Protein AF-A0A916U524-F1 (afdb_monomer)

Organism: NCBI:txid1494448

Sequence (113 aa):
MEDQSGQSPDEISAMMTPELGQALRASVASGEFASTSEALRDAVRVRQREREEYAERMASIRNQIYRSVNDGRPVVTGGQIRKRLSALHAKTVTAHEARASPQPACSTCARHD

Secondary structure (DSSP, 8-state):
-------PPPP------HHHHHHHHHHHHTTS-SSHHHHHHHHHHHHHHHHHHHHHHHHHHHHHHHHHHT--PPP--HHHHHHHHHHHHHHHHHHHHHHHSPPPP-TT-----

Solvent-accessible surface area (backbone atoms only — not comparable to full-atom values): 7113 Å² total; per-residue (Å²): 135,81,82,83,69,82,80,71,83,84,89,79,91,79,91,72,55,73,66,59,52,47,50,43,51,49,41,32,74,72,63,80,28,98,37,57,70,53,50,50,52,49,54,52,52,55,52,49,53,53,50,50,57,49,49,54,53,50,49,54,52,51,52,52,50,52,55,58,73,70,45,85,70,79,91,77,53,73,6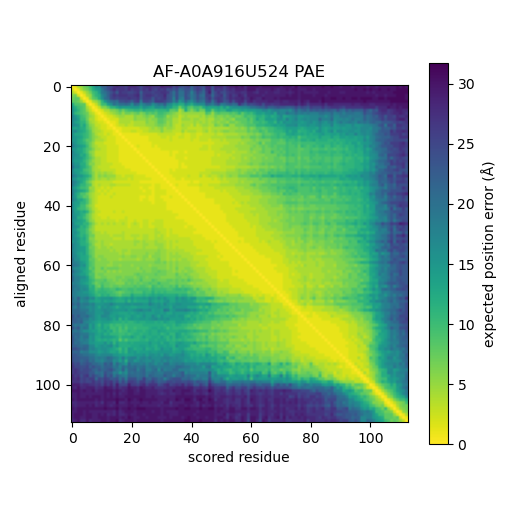7,57,51,50,56,54,50,52,54,53,49,51,52,53,50,53,54,48,53,63,68,66,48,78,75,79,73,75,89,75,80,71,80,84,129

InterPro domains:
  IPR010985 Ribbon-helix-helix [SSF47598] (12-52)
  IPR038296 Antitoxin ParD superfamily [G3DSA:6.10.10.120] (18-103)

pLDDT: mean 86.26, std 16.84, range [38.31, 98.12]

Mean predicted aligned error: 11.78 Å

Foldseek 3Di:
DDDPPPDDDDDDDDDDDPVVVVVLVVCCVVVVDVHSVRVVVVVVVVVVVVVVVVVVVVVVVVVVVVCVVPDPDDDDDPVRVVVVVVVVVVVVVVVVVVVPDDDPDPPPPPDDD

Structure (mmCIF, N/CA/C/O backbone):
data_AF-A0A916U524-F1
#
_entry.id   AF-A0A916U524-F1
#
loop_
_atom_site.group_PDB
_atom_site.id
_atom_site.type_symbol
_atom_site.label_atom_id
_atom_site.label_alt_id
_atom_site.label_comp_id
_atom_site.label_asym_id
_atom_site.label_entity_id
_atom_site.label_seq_id
_atom_site.pdbx_PDB_ins_code
_atom_site.Cartn_x
_atom_site.Cartn_y
_atom_site.Cartn_z
_atom_site.occupancy
_atom_site.B_iso_or_equiv
_atom_site.auth_seq_id
_atom_site.auth_comp_id
_atom_site.auth_asym_id
_atom_site.auth_atom_id
_atom_site.pdbx_PDB_model_num
ATOM 1 N N . MET A 1 1 ? 16.108 -22.228 34.901 1.00 38.31 1 MET A N 1
ATOM 2 C CA . MET A 1 1 ? 14.781 -22.480 34.310 1.00 38.31 1 MET A CA 1
ATOM 3 C C . MET A 1 1 ? 13.965 -21.262 34.687 1.00 38.31 1 MET A C 1
ATOM 5 O O . MET A 1 1 ? 13.418 -21.224 35.776 1.00 38.31 1 MET A O 1
ATOM 9 N N . GLU A 1 2 ? 14.120 -20.189 33.911 1.00 47.25 2 GLU A N 1
ATOM 10 C CA . GLU A 1 2 ? 13.524 -18.890 34.231 1.00 47.25 2 GLU A CA 1
ATOM 11 C C . GLU A 1 2 ? 12.036 -18.925 33.885 1.00 47.25 2 GLU A C 1
ATOM 13 O O . GLU A 1 2 ? 11.656 -19.301 32.774 1.00 47.25 2 GLU A O 1
ATOM 18 N N . ASP A 1 3 ? 11.221 -18.594 34.883 1.00 46.28 3 ASP A N 1
ATOM 19 C CA . ASP A 1 3 ? 9.772 -18.448 34.812 1.00 46.28 3 ASP A CA 1
ATOM 20 C C . ASP A 1 3 ? 9.378 -17.471 33.694 1.00 46.28 3 ASP A C 1
ATOM 22 O O . ASP A 1 3 ? 9.568 -16.258 33.813 1.00 46.28 3 ASP A O 1
ATOM 26 N N . GLN A 1 4 ? 8.753 -17.980 32.629 1.00 48.94 4 GLN A N 1
ATOM 27 C CA . GLN A 1 4 ? 7.894 -17.171 31.760 1.00 48.94 4 GLN A CA 1
ATOM 28 C C . GLN A 1 4 ? 6.590 -16.908 32.515 1.00 48.94 4 GLN A C 1
ATOM 30 O O . GLN A 1 4 ? 5.554 -17.527 32.272 1.00 48.94 4 GLN A O 1
ATOM 35 N N . SER A 1 5 ? 6.668 -16.009 33.489 1.00 52.69 5 SER A N 1
ATOM 36 C CA . SER A 1 5 ? 5.493 -15.417 34.112 1.00 52.69 5 SER A CA 1
ATOM 37 C C . SER A 1 5 ? 4.673 -14.724 33.022 1.00 52.69 5 SER A C 1
ATOM 39 O O . SER A 1 5 ? 5.197 -13.953 32.219 1.00 52.69 5 SER A O 1
ATOM 41 N N . GLY A 1 6 ? 3.387 -15.076 32.952 1.00 52.59 6 GLY A N 1
ATOM 42 C CA . GLY A 1 6 ? 2.454 -14.592 31.943 1.00 52.59 6 GLY A CA 1
ATOM 43 C C . GLY A 1 6 ? 2.474 -13.071 31.856 1.00 52.59 6 GLY A C 1
ATOM 44 O O . GLY A 1 6 ? 2.052 -12.380 32.780 1.00 52.59 6 GLY A O 1
ATOM 45 N N . GLN A 1 7 ? 2.973 -12.560 30.735 1.00 61.72 7 GLN A N 1
ATOM 46 C CA . GLN A 1 7 ? 3.008 -11.135 30.460 1.00 61.72 7 GLN A CA 1
ATOM 47 C C . GLN A 1 7 ? 1.567 -10.654 30.267 1.00 61.72 7 GLN A C 1
ATOM 49 O O . GLN A 1 7 ? 0.907 -10.985 29.278 1.00 61.72 7 GLN A O 1
ATOM 54 N N . SER A 1 8 ? 1.048 -9.919 31.251 1.00 66.38 8 SER A N 1
ATOM 55 C CA . SER A 1 8 ? -0.203 -9.183 31.100 1.00 66.38 8 SER A CA 1
ATOM 56 C C . SER A 1 8 ? -0.052 -8.172 29.960 1.00 66.38 8 SER A C 1
ATOM 58 O O . SER A 1 8 ? 1.032 -7.610 29.803 1.00 66.38 8 SER A O 1
ATOM 60 N N . PRO A 1 9 ? -1.102 -7.931 29.159 1.00 77.94 9 PRO A N 1
ATOM 61 C CA . PRO A 1 9 ? -1.030 -6.950 28.087 1.00 77.94 9 PRO A CA 1
ATOM 62 C C . PRO A 1 9 ? -0.679 -5.567 28.648 1.00 77.94 9 PRO A C 1
ATOM 64 O O . PRO A 1 9 ? -1.301 -5.124 29.612 1.00 77.94 9 PRO A O 1
ATOM 67 N N . ASP A 1 10 ? 0.280 -4.892 28.017 1.00 87.12 10 ASP A N 1
ATOM 68 C CA . ASP A 1 10 ? 0.638 -3.517 28.364 1.00 87.12 10 ASP A CA 1
ATOM 69 C C . ASP A 1 10 ? -0.532 -2.568 28.060 1.00 87.12 10 ASP A C 1
ATOM 71 O O . ASP A 1 10 ? -1.145 -2.624 26.986 1.00 87.12 10 ASP A O 1
ATOM 75 N N . GLU A 1 11 ? -0.850 -1.685 29.009 1.00 89.00 11 GLU A N 1
ATOM 76 C CA . GLU A 1 11 ? -1.899 -0.680 28.847 1.00 89.00 11 GLU A CA 1
ATOM 77 C C . GLU A 1 11 ? -1.339 0.580 28.176 1.00 89.00 11 GLU A C 1
ATOM 79 O O . GLU A 1 11 ? -0.379 1.190 28.647 1.00 89.00 11 GLU A O 1
ATOM 84 N N . ILE A 1 12 ? -1.955 0.981 27.059 1.00 88.50 12 ILE A N 1
ATOM 85 C CA . ILE A 1 12 ? -1.571 2.163 26.282 1.00 88.50 12 ILE A CA 1
ATOM 86 C C . ILE A 1 12 ? -2.774 3.103 26.201 1.00 88.50 12 ILE A C 1
ATOM 88 O O . ILE A 1 12 ? -3.830 2.725 25.694 1.00 88.50 12 ILE A O 1
ATOM 92 N N . SER A 1 13 ? -2.590 4.349 26.643 1.00 88.62 13 SER A N 1
ATOM 93 C CA . SER A 1 13 ? -3.545 5.435 26.408 1.00 88.62 13 SER A CA 1
ATOM 94 C C . SER A 1 13 ? -3.152 6.204 25.150 1.00 88.62 13 SER A C 1
ATOM 96 O O . SER A 1 13 ? -2.008 6.641 25.012 1.00 88.62 13 SER A O 1
ATOM 98 N N . ALA A 1 14 ? -4.091 6.360 24.219 1.00 86.00 14 ALA A N 1
ATOM 99 C CA . ALA A 1 14 ? -3.864 7.049 22.957 1.00 86.00 14 ALA A CA 1
ATOM 100 C C . ALA A 1 14 ? -5.030 7.978 22.623 1.00 86.00 14 ALA A C 1
ATOM 102 O O . ALA A 1 14 ? -6.200 7.615 22.753 1.00 86.00 14 ALA A O 1
ATOM 103 N N . MET A 1 15 ? -4.692 9.170 22.134 1.00 94.62 15 MET A N 1
ATOM 104 C CA . MET A 1 15 ? -5.670 10.101 21.586 1.00 94.62 15 MET A CA 1
ATOM 105 C C . MET A 1 15 ? -5.978 9.729 20.138 1.00 94.62 15 MET A C 1
ATOM 107 O O . MET A 1 15 ? -5.083 9.435 19.348 1.00 94.62 15 MET A O 1
ATOM 111 N N . MET A 1 16 ? -7.256 9.772 19.789 1.00 91.12 16 MET A N 1
ATOM 112 C CA . MET A 1 16 ? -7.766 9.448 18.461 1.00 91.12 16 MET A CA 1
ATOM 113 C C . MET A 1 16 ? -8.778 10.502 18.032 1.00 91.12 16 MET A C 1
ATOM 115 O O . MET A 1 16 ? -9.357 11.195 18.871 1.00 91.12 16 MET A O 1
ATOM 119 N N . THR A 1 17 ? -8.967 10.652 16.721 1.00 97.44 17 THR A N 1
ATOM 120 C CA . THR A 1 17 ? -9.951 11.607 16.208 1.00 97.44 17 THR A CA 1
ATOM 121 C C . THR A 1 17 ? -11.372 11.151 16.572 1.00 97.44 17 THR A C 1
ATOM 123 O O . THR A 1 17 ? -11.599 9.947 16.767 1.00 97.44 17 THR A O 1
ATOM 126 N N . PRO A 1 18 ? -12.345 12.077 16.678 1.00 97.38 18 PRO A N 1
ATOM 127 C CA . PRO A 1 18 ? -13.726 11.730 17.012 1.00 97.38 18 PRO A CA 1
ATOM 128 C C . PRO A 1 18 ? -14.321 10.672 16.077 1.00 97.38 18 PRO A C 1
ATOM 130 O O . PRO A 1 18 ? -15.022 9.768 16.536 1.00 97.38 18 PRO A O 1
ATOM 133 N N . GLU A 1 19 ? -13.986 10.749 14.790 1.00 97.75 19 GLU 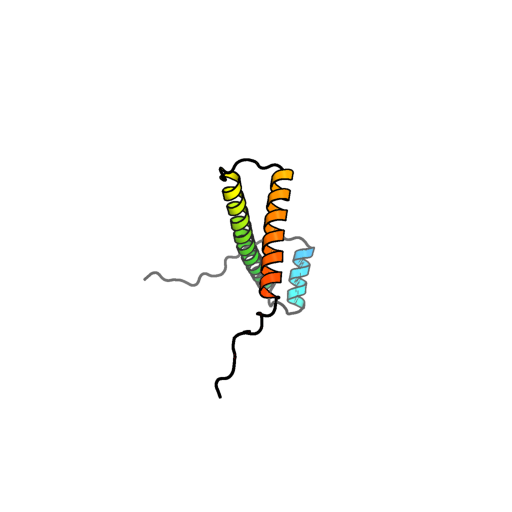A N 1
ATOM 134 C CA . GLU A 1 19 ? -14.471 9.854 13.741 1.00 97.75 19 GLU A CA 1
ATOM 135 C C . GLU A 1 19 ? -13.9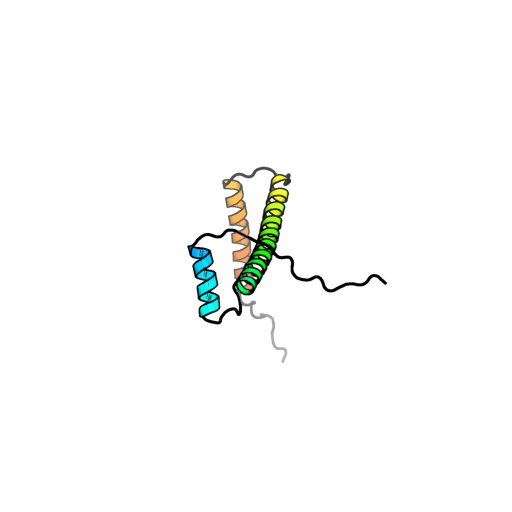43 8.430 13.945 1.00 97.75 19 GLU A C 1
ATOM 137 O O . GLU A 1 19 ? -14.716 7.474 13.908 1.00 97.75 19 GLU A O 1
ATOM 142 N N . LEU A 1 20 ? -12.646 8.276 14.237 1.00 96.06 20 LEU A N 1
ATOM 143 C CA . LEU A 1 20 ? -12.043 6.969 14.516 1.00 96.06 20 LEU A CA 1
ATOM 144 C C . LEU A 1 20 ? -12.610 6.351 15.797 1.00 96.06 20 LEU A C 1
ATOM 146 O O . LEU A 1 20 ? -12.945 5.167 15.825 1.00 96.06 20 LEU A O 1
ATOM 150 N N . GLY A 1 21 ? -12.779 7.159 16.846 1.00 95.62 21 GLY A N 1
ATOM 151 C CA . GLY A 1 21 ? -13.412 6.703 18.081 1.00 95.62 21 GLY A CA 1
ATOM 152 C C . GLY A 1 21 ? -14.864 6.262 17.862 1.00 95.62 21 GLY A C 1
ATOM 153 O O . GLY A 1 21 ? -15.311 5.287 18.467 1.00 95.62 21 GLY A O 1
ATOM 154 N N . GLN A 1 22 ? -15.607 6.955 16.993 1.00 96.81 22 GLN A N 1
ATOM 155 C CA . GLN A 1 22 ? -16.968 6.571 16.621 1.00 96.81 22 GLN A CA 1
ATOM 156 C C . GLN A 1 22 ? -16.992 5.270 15.816 1.00 96.81 22 GLN A C 1
ATOM 158 O O . GLN A 1 22 ? -17.818 4.412 16.119 1.00 96.81 22 GLN A O 1
ATOM 163 N N . ALA A 1 23 ? -16.080 5.096 14.858 1.00 96.75 23 ALA A N 1
ATOM 164 C CA . ALA A 1 23 ? -15.962 3.866 14.081 1.00 96.75 23 ALA A CA 1
ATOM 165 C C . ALA A 1 23 ? -15.699 2.649 14.985 1.00 96.75 23 ALA A C 1
ATOM 167 O O . ALA A 1 23 ? -16.419 1.659 14.899 1.00 96.75 23 ALA A O 1
ATOM 168 N N . LEU A 1 24 ? -14.759 2.760 15.933 1.00 96.12 24 LEU A N 1
ATOM 169 C CA . LEU A 1 24 ? -14.478 1.687 16.896 1.00 96.12 24 LEU A CA 1
ATOM 170 C C . LEU A 1 24 ? -15.705 1.338 17.748 1.00 96.12 24 LEU A C 1
ATOM 172 O O . LEU A 1 24 ? -16.016 0.164 17.936 1.00 96.12 24 LEU A O 1
ATOM 176 N N . ARG A 1 25 ? -16.432 2.345 18.253 1.00 96.19 25 ARG A N 1
ATOM 177 C CA . ARG A 1 25 ? -17.665 2.109 19.023 1.00 96.19 25 ARG A CA 1
ATOM 178 C C . ARG A 1 25 ? -18.765 1.472 18.176 1.00 96.19 25 ARG A C 1
ATOM 180 O O . ARG A 1 25 ? -19.500 0.641 18.698 1.00 96.19 25 ARG A O 1
ATOM 187 N N . ALA A 1 26 ? -18.877 1.841 16.901 1.00 97.44 26 ALA A N 1
ATOM 188 C CA . ALA A 1 26 ? -19.854 1.263 15.986 1.00 97.44 26 ALA A CA 1
ATOM 189 C C . ALA A 1 26 ? -19.577 -0.225 15.721 1.00 97.44 26 ALA A C 1
ATOM 191 O O . ALA A 1 26 ? -20.514 -1.016 15.782 1.00 97.44 26 ALA A O 1
ATOM 192 N N . SER A 1 27 ? -18.314 -0.620 15.522 1.00 97.06 27 SER A N 1
ATOM 193 C CA . SER A 1 27 ? -17.942 -2.036 15.360 1.00 97.06 27 SER A CA 1
ATOM 194 C C . SER A 1 27 ? -18.163 -2.869 16.628 1.00 97.06 27 SER A C 1
ATOM 196 O O . SER A 1 27 ? -18.504 -4.045 16.558 1.00 97.06 27 SER A O 1
ATOM 198 N N . VAL A 1 28 ? -18.028 -2.276 17.817 1.00 98.12 28 VAL A N 1
ATOM 199 C CA . VAL A 1 28 ? -18.414 -2.969 19.060 1.00 98.12 28 VAL A CA 1
ATOM 200 C C . VAL A 1 28 ? -19.937 -3.088 19.166 1.00 98.12 28 VAL A C 1
ATOM 202 O O . VAL A 1 28 ? -20.457 -4.148 19.497 1.00 98.12 28 VAL A O 1
ATOM 205 N N . ALA A 1 29 ? -20.673 -2.020 18.847 1.00 97.56 29 ALA A N 1
ATOM 206 C CA . ALA 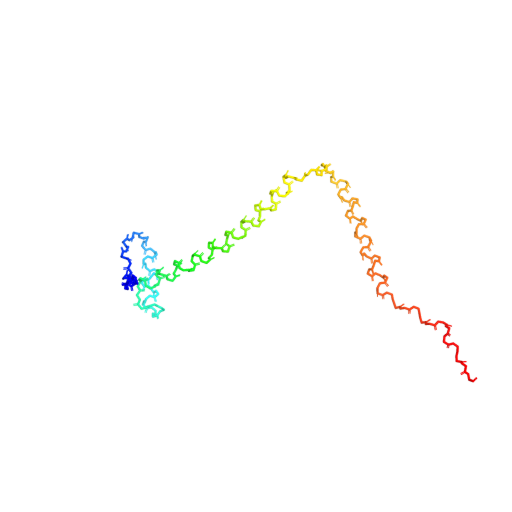A 1 29 ? -22.134 -2.015 18.895 1.00 97.56 29 ALA A CA 1
ATOM 207 C C . ALA A 1 29 ? -22.780 -2.969 17.872 1.00 97.56 29 ALA A C 1
ATOM 209 O O . ALA A 1 29 ? -23.864 -3.487 18.132 1.00 97.56 29 ALA A O 1
ATOM 210 N N . SER A 1 30 ? -22.126 -3.221 16.732 1.00 97.69 30 SER A N 1
ATOM 211 C CA . SER A 1 30 ? -22.561 -4.220 15.747 1.00 97.69 30 SER A CA 1
ATOM 212 C C . SER A 1 30 ? -22.291 -5.664 16.187 1.00 97.69 30 SER A C 1
ATOM 214 O O . SER A 1 30 ? -22.818 -6.589 15.570 1.00 97.69 30 SER A O 1
ATOM 216 N N . GLY A 1 31 ? -21.493 -5.865 17.241 1.00 97.44 31 GLY A N 1
ATOM 217 C CA . GLY A 1 31 ? -21.059 -7.180 17.706 1.00 97.44 31 GLY A CA 1
ATOM 218 C C . GLY A 1 31 ? -19.897 -7.775 16.909 1.00 97.44 31 GLY A C 1
ATOM 219 O O . GLY A 1 31 ? -19.588 -8.948 17.099 1.00 97.44 31 GLY A O 1
ATOM 220 N N . GLU A 1 32 ? -19.246 -6.999 16.034 1.00 96.94 32 GLU A N 1
ATOM 221 C CA . GLU A 1 32 ? -18.045 -7.436 15.305 1.00 96.94 32 GLU A CA 1
ATOM 222 C C . GLU A 1 32 ? -16.867 -7.685 16.260 1.00 96.94 32 GLU A C 1
ATOM 224 O O . GLU A 1 32 ? -16.107 -8.633 16.077 1.00 96.94 32 GLU A O 1
ATOM 229 N N . PHE A 1 33 ? -16.757 -6.871 17.315 1.00 97.38 33 PHE A N 1
ATOM 230 C CA . PHE A 1 33 ? -15.757 -7.024 18.374 1.00 97.38 33 PHE A CA 1
ATOM 231 C C . PHE A 1 33 ? -16.400 -6.929 19.758 1.00 97.38 33 PHE A C 1
ATOM 233 O O . PHE A 1 33 ? -17.340 -6.162 19.967 1.00 97.38 33 PHE A O 1
ATOM 240 N N . ALA A 1 34 ? -15.844 -7.639 20.742 1.00 96.94 34 ALA A N 1
ATOM 241 C CA . ALA A 1 34 ? -16.324 -7.589 22.122 1.00 96.94 34 ALA A CA 1
ATOM 242 C C . ALA A 1 34 ? -15.877 -6.312 22.858 1.00 96.94 34 ALA A C 1
ATOM 244 O O . ALA A 1 34 ? -16.460 -5.939 23.876 1.00 96.94 34 ALA A O 1
ATOM 245 N N . SER A 1 35 ? -14.828 -5.637 22.374 1.00 95.69 35 SER A N 1
ATOM 246 C CA . SER A 1 35 ? -14.321 -4.393 22.965 1.00 95.69 35 SER A CA 1
ATOM 247 C C . SER A 1 35 ? -13.581 -3.512 21.958 1.00 95.69 35 SER A C 1
ATOM 249 O O . SER A 1 35 ? -13.085 -3.977 20.932 1.00 95.69 35 SER A O 1
ATOM 251 N N . THR A 1 36 ? -13.428 -2.227 22.289 1.00 94.81 36 THR A N 1
ATOM 252 C CA . THR A 1 36 ? -12.638 -1.281 21.484 1.00 94.81 36 THR A CA 1
ATOM 253 C C . THR A 1 36 ? -11.158 -1.663 21.436 1.00 94.81 36 THR A C 1
ATOM 255 O O . THR A 1 36 ? -10.517 -1.513 20.398 1.00 94.81 36 THR A O 1
ATOM 258 N N . SER A 1 37 ? -10.614 -2.203 22.531 1.00 93.44 37 SER A N 1
ATOM 259 C CA . SE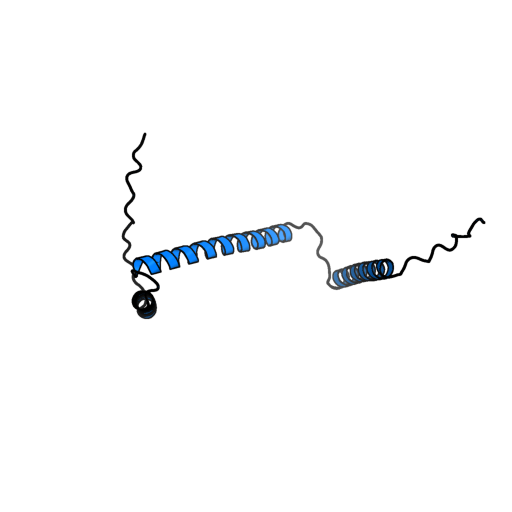R A 1 37 ? -9.233 -2.695 22.594 1.00 93.44 37 SER A CA 1
ATOM 260 C C . SER A 1 37 ? -9.004 -3.904 21.687 1.00 93.44 37 SER A C 1
ATOM 262 O O . SER A 1 37 ? -7.916 -4.063 21.142 1.00 93.44 37 SER A O 1
ATOM 264 N N . GLU A 1 38 ? -10.008 -4.762 21.506 1.00 95.00 38 GLU A N 1
ATOM 265 C CA . GLU A 1 38 ? -9.939 -5.877 20.559 1.00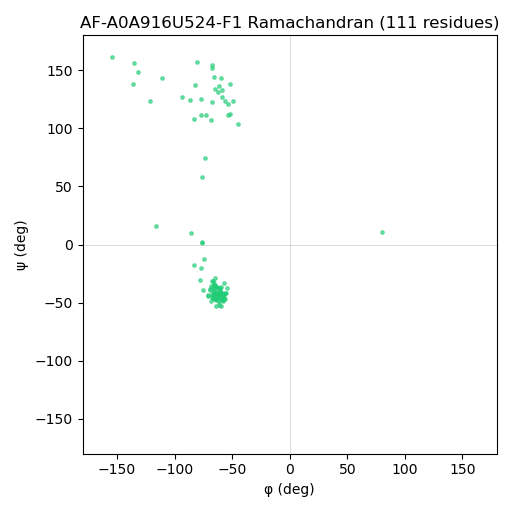 95.00 38 GLU A CA 1
ATOM 266 C C . GLU A 1 38 ? -9.916 -5.384 19.109 1.00 95.00 38 GLU A C 1
ATOM 268 O O . GLU A 1 38 ? -9.003 -5.754 18.370 1.00 95.00 38 GLU A O 1
ATOM 273 N N . ALA A 1 39 ? -10.830 -4.478 18.750 1.00 95.31 39 ALA A N 1
ATOM 274 C CA . ALA A 1 39 ? -10.858 -3.842 17.433 1.00 95.31 39 ALA A CA 1
ATOM 275 C C . ALA A 1 39 ? -9.527 -3.134 17.111 1.00 95.31 39 ALA A C 1
ATOM 277 O O . ALA A 1 39 ? -8.986 -3.256 16.013 1.00 95.31 39 ALA A O 1
ATOM 278 N N . LEU A 1 40 ? -8.940 -2.441 18.095 1.00 94.31 40 LEU A N 1
ATOM 279 C CA . LEU A 1 40 ? -7.649 -1.775 17.929 1.00 94.31 40 LEU A CA 1
ATOM 280 C C . LEU A 1 40 ? -6.498 -2.771 17.725 1.00 94.31 40 LEU A C 1
ATOM 282 O O . LEU A 1 40 ? -5.645 -2.554 16.862 1.00 94.31 40 LEU A O 1
ATOM 286 N N . ARG A 1 41 ? -6.457 -3.869 18.494 1.00 93.50 41 ARG A N 1
ATOM 287 C CA . ARG A 1 41 ? -5.441 -4.920 18.310 1.00 93.50 41 ARG A CA 1
ATOM 288 C C . ARG A 1 41 ? -5.546 -5.546 16.925 1.00 93.50 41 ARG A C 1
ATOM 290 O O . ARG A 1 41 ? -4.510 -5.803 16.315 1.00 93.50 41 ARG A O 1
ATOM 297 N N . ASP A 1 42 ? -6.758 -5.777 16.429 1.00 96.38 42 ASP A N 1
ATOM 298 C CA . ASP A 1 42 ? -6.950 -6.299 15.078 1.00 96.38 42 ASP A CA 1
ATOM 299 C C . ASP A 1 42 ? -6.457 -5.317 14.005 1.00 96.38 42 ASP A C 1
ATOM 301 O O . ASP A 1 42 ? -5.613 -5.683 13.182 1.00 96.38 42 ASP A O 1
ATOM 305 N N . ALA A 1 43 ? -6.838 -4.040 14.102 1.00 95.19 43 ALA A N 1
ATOM 306 C CA . ALA A 1 43 ? -6.355 -2.994 13.201 1.00 95.19 43 ALA A CA 1
ATOM 307 C C . ALA A 1 43 ? -4.815 -2.915 13.168 1.00 95.19 43 ALA A C 1
ATOM 309 O O . ALA A 1 43 ? -4.205 -2.811 12.101 1.00 95.19 43 ALA A O 1
ATOM 310 N N . VAL A 1 44 ? -4.162 -3.031 14.329 1.00 95.19 44 VAL A N 1
ATOM 311 C CA . VAL A 1 44 ? -2.695 -3.052 14.439 1.00 95.19 44 VAL A CA 1
ATOM 312 C C . VAL A 1 44 ? -2.085 -4.311 13.807 1.00 95.19 44 VAL A C 1
ATOM 314 O O . VAL A 1 44 ? -1.022 -4.219 13.189 1.00 95.19 44 VAL A O 1
ATOM 317 N N . ARG A 1 45 ? -2.728 -5.481 13.911 1.00 95.81 45 ARG A N 1
ATOM 318 C CA . ARG A 1 45 ? -2.270 -6.714 13.239 1.00 95.81 45 ARG A CA 1
ATOM 319 C C . ARG A 1 45 ? -2.387 -6.612 11.723 1.00 95.81 45 ARG A C 1
ATOM 321 O O . ARG A 1 45 ? -1.447 -6.971 11.017 1.00 95.81 45 ARG A O 1
ATOM 328 N N . VAL A 1 46 ? -3.515 -6.114 11.217 1.00 97.06 46 VAL A N 1
ATOM 329 C CA . VAL A 1 46 ? -3.710 -5.869 9.779 1.00 97.06 46 VAL A CA 1
ATOM 330 C C . VAL A 1 46 ? -2.641 -4.909 9.273 1.00 97.06 46 VAL A C 1
ATOM 332 O O . VAL A 1 46 ? -1.930 -5.223 8.320 1.00 97.06 46 VAL A O 1
ATOM 335 N N . ARG A 1 47 ? -2.433 -3.798 9.983 1.00 96.12 47 ARG A N 1
ATOM 336 C CA . ARG A 1 47 ? -1.433 -2.804 9.602 1.00 96.12 47 ARG A CA 1
ATOM 337 C C . ARG A 1 47 ? -0.007 -3.357 9.588 1.00 96.12 47 ARG A C 1
ATOM 339 O O . ARG A 1 47 ? 0.787 -2.958 8.740 1.00 96.12 47 ARG A O 1
ATOM 346 N N . GLN A 1 48 ? 0.341 -4.240 10.523 1.00 97.00 48 GLN A N 1
ATOM 347 C CA . GLN A 1 48 ? 1.659 -4.880 10.545 1.00 97.00 48 GLN A CA 1
ATOM 348 C C . GLN A 1 48 ? 1.880 -5.762 9.316 1.00 97.00 48 GLN A C 1
ATOM 350 O O . GLN A 1 48 ? 2.890 -5.582 8.640 1.00 97.00 48 GLN A O 1
ATOM 355 N N . ARG A 1 49 ? 0.902 -6.606 8.965 1.00 96.31 49 ARG A N 1
ATOM 356 C CA . ARG A 1 49 ? 0.963 -7.434 7.748 1.00 96.31 49 ARG A CA 1
ATOM 357 C C . ARG A 1 49 ? 1.164 -6.588 6.491 1.00 96.31 49 ARG A C 1
ATOM 359 O O . ARG A 1 49 ? 2.074 -6.843 5.711 1.00 96.31 49 ARG A O 1
ATOM 366 N N . GLU A 1 50 ? 0.405 -5.504 6.340 1.00 97.19 50 GLU A N 1
ATOM 367 C CA . GLU A 1 50 ? 0.587 -4.581 5.210 1.00 97.19 50 GLU A CA 1
ATOM 368 C C . GLU A 1 50 ? 1.991 -3.961 5.165 1.00 97.19 50 GLU A C 1
ATOM 370 O O . GLU A 1 50 ? 2.541 -3.716 4.089 1.00 97.19 50 GLU A O 1
ATOM 375 N N . ARG A 1 51 ? 2.578 -3.651 6.330 1.00 97.19 51 ARG A N 1
ATOM 376 C CA . ARG A 1 51 ? 3.932 -3.090 6.394 1.00 97.19 51 ARG A CA 1
ATOM 377 C C . ARG A 1 51 ? 4.988 -4.103 5.979 1.00 97.19 51 ARG A C 1
ATOM 379 O O . ARG A 1 51 ? 5.964 -3.685 5.359 1.00 97.19 51 ARG A O 1
ATOM 386 N N . GLU A 1 52 ? 4.802 -5.376 6.302 1.00 97.00 52 GLU A N 1
ATOM 387 C CA . GLU A 1 52 ? 5.681 -6.464 5.867 1.00 97.00 52 GLU A CA 1
ATOM 388 C C . GLU A 1 52 ? 5.629 -6.615 4.343 1.00 97.00 52 GLU A C 1
ATOM 390 O O . GLU A 1 52 ? 6.656 -6.466 3.680 1.00 97.00 52 GLU A O 1
ATOM 395 N N . GLU A 1 53 ? 4.432 -6.743 3.766 1.00 95.94 53 GLU A N 1
ATOM 396 C CA . GLU A 1 53 ? 4.242 -6.825 2.310 1.00 95.94 53 GLU A CA 1
ATOM 397 C C . GLU A 1 53 ? 4.810 -5.597 1.579 1.00 95.94 53 GLU A C 1
ATOM 399 O O . GLU A 1 53 ? 5.466 -5.696 0.534 1.00 95.94 53 GLU A O 1
ATOM 404 N N . TYR A 1 54 ? 4.584 -4.403 2.135 1.00 96.81 54 TYR A N 1
ATOM 405 C CA . TYR A 1 54 ? 5.135 -3.170 1.587 1.00 96.81 54 TYR A CA 1
ATOM 406 C C . TYR A 1 54 ? 6.664 -3.152 1.670 1.00 96.81 54 TYR A C 1
ATOM 408 O O . TYR A 1 54 ? 7.321 -2.737 0.712 1.00 96.81 54 TYR A O 1
ATOM 416 N N . ALA A 1 55 ? 7.245 -3.608 2.781 1.00 97.38 55 ALA A N 1
ATOM 417 C CA . ALA A 1 55 ? 8.690 -3.684 2.951 1.00 97.38 55 ALA A CA 1
ATOM 418 C C . ALA A 1 55 ? 9.323 -4.642 1.934 1.00 97.38 55 ALA A C 1
ATOM 420 O O . ALA A 1 55 ? 10.316 -4.274 1.303 1.00 97.38 55 ALA A O 1
ATOM 421 N N . GLU A 1 56 ? 8.718 -5.808 1.702 1.00 97.00 56 GLU A N 1
ATOM 422 C CA . GLU A 1 56 ? 9.156 -6.767 0.682 1.00 97.00 56 GLU A CA 1
ATOM 423 C C . GLU A 1 56 ? 9.087 -6.171 -0.727 1.00 97.00 56 GLU A C 1
ATOM 425 O O . GLU A 1 56 ? 10.068 -6.200 -1.483 1.00 97.00 56 GLU A O 1
ATOM 430 N N . ARG A 1 57 ? 7.958 -5.538 -1.072 1.00 97.12 57 ARG A N 1
ATOM 431 C CA . ARG A 1 57 ? 7.797 -4.865 -2.367 1.00 97.12 57 ARG A CA 1
ATOM 432 C C . ARG A 1 57 ? 8.849 -3.775 -2.551 1.00 97.12 57 ARG A C 1
ATOM 434 O O . ARG A 1 57 ? 9.499 -3.721 -3.597 1.00 97.12 57 ARG A O 1
ATOM 441 N N . MET A 1 58 ? 9.066 -2.941 -1.537 1.00 97.94 58 MET A N 1
ATOM 442 C CA . MET A 1 58 ? 10.079 -1.887 -1.577 1.00 97.94 58 MET A CA 1
ATOM 443 C C . MET A 1 58 ? 11.502 -2.442 -1.658 1.00 97.94 58 MET A C 1
ATOM 445 O O . MET A 1 58 ? 12.338 -1.856 -2.349 1.00 97.94 58 MET A O 1
ATOM 449 N N . ALA A 1 59 ? 11.795 -3.565 -1.001 1.00 98.06 59 ALA A N 1
ATOM 450 C CA . ALA A 1 59 ? 13.084 -4.237 -1.113 1.00 98.06 59 ALA A CA 1
ATOM 451 C C . ALA A 1 59 ? 13.336 -4.719 -2.550 1.00 98.06 59 ALA A C 1
ATOM 453 O O . ALA A 1 59 ? 14.420 -4.483 -3.087 1.00 98.06 59 ALA A O 1
ATOM 454 N N . SER A 1 60 ? 12.328 -5.300 -3.212 1.00 97.62 60 SER A N 1
ATOM 455 C CA . SER A 1 60 ? 12.440 -5.739 -4.611 1.00 97.62 60 SER A CA 1
ATOM 456 C C . SER A 1 60 ? 12.738 -4.577 -5.571 1.00 97.62 60 SER A C 1
ATOM 458 O O . SER A 1 60 ? 13.665 -4.661 -6.380 1.00 97.62 60 SER A O 1
ATOM 460 N N . ILE A 1 61 ? 12.026 -3.455 -5.418 1.00 97.69 61 ILE A N 1
ATOM 461 C CA . ILE A 1 61 ? 12.209 -2.250 -6.238 1.00 97.69 61 ILE A CA 1
ATOM 462 C C . ILE A 1 61 ? 13.598 -1.665 -5.998 1.00 97.69 61 ILE A C 1
ATOM 464 O O . ILE A 1 61 ? 14.327 -1.372 -6.946 1.00 97.69 61 ILE A O 1
ATOM 468 N N . ARG A 1 62 ? 14.000 -1.535 -4.729 1.00 98.00 62 ARG A N 1
ATOM 469 C CA . ARG A 1 62 ? 15.314 -1.002 -4.366 1.00 98.00 62 ARG A CA 1
ATOM 470 C C . ARG A 1 62 ? 16.438 -1.869 -4.944 1.00 98.00 62 ARG A C 1
ATOM 472 O O . ARG A 1 62 ? 17.380 -1.328 -5.516 1.00 98.00 62 ARG A O 1
ATOM 479 N N . ASN A 1 63 ? 16.301 -3.194 -4.902 1.00 97.88 63 ASN A N 1
ATOM 480 C CA . ASN A 1 63 ? 17.246 -4.119 -5.531 1.00 97.88 63 ASN A CA 1
ATOM 481 C C . ASN A 1 63 ? 17.293 -3.970 -7.059 1.00 97.88 63 ASN A C 1
ATOM 483 O O . ASN A 1 63 ? 18.379 -3.980 -7.639 1.00 97.88 63 ASN A O 1
ATOM 487 N N . GLN A 1 64 ? 16.149 -3.796 -7.728 1.00 97.31 64 GLN A N 1
ATOM 488 C CA . GLN A 1 64 ? 16.112 -3.545 -9.172 1.00 97.31 64 GLN A CA 1
ATOM 489 C C . GLN A 1 64 ? 16.835 -2.243 -9.540 1.00 97.31 64 GLN A C 1
ATOM 491 O O . GLN A 1 64 ? 17.625 -2.229 -10.486 1.00 97.31 64 GLN A O 1
ATOM 496 N N . ILE A 1 65 ? 16.606 -1.175 -8.773 1.00 97.31 65 ILE A N 1
ATOM 497 C CA . ILE A 1 65 ? 17.284 0.111 -8.957 1.00 97.31 65 ILE A CA 1
ATOM 498 C C . ILE A 1 65 ? 18.791 -0.060 -8.763 1.00 97.31 65 ILE A C 1
ATOM 500 O O . ILE A 1 65 ? 19.550 0.329 -9.645 1.00 97.31 65 ILE A O 1
ATOM 504 N N . TYR A 1 66 ? 19.234 -0.702 -7.678 1.00 97.31 66 TYR A N 1
ATOM 505 C CA . TYR A 1 66 ? 20.662 -0.942 -7.444 1.00 97.31 66 TYR A CA 1
ATOM 506 C C . TYR A 1 66 ? 21.317 -1.719 -8.581 1.00 97.31 66 TYR A C 1
ATOM 508 O O . TYR A 1 66 ? 22.401 -1.353 -9.030 1.00 97.31 66 TYR A O 1
ATOM 516 N N . ARG A 1 67 ? 20.654 -2.761 -9.091 1.00 95.81 67 ARG A N 1
ATOM 517 C CA . ARG A 1 67 ? 21.151 -3.518 -10.245 1.00 95.81 67 ARG A CA 1
ATOM 518 C C . ARG A 1 67 ? 21.255 -2.665 -11.504 1.00 95.81 67 ARG A C 1
ATOM 520 O O . ARG A 1 67 ? 22.181 -2.877 -12.272 1.00 95.81 67 ARG A O 1
ATOM 527 N N . SER A 1 68 ? 20.317 -1.745 -11.722 1.00 91.50 68 SER A N 1
ATOM 528 C CA . SER A 1 68 ? 20.319 -0.861 -12.890 1.00 91.50 68 SER A CA 1
ATOM 529 C C . SER A 1 68 ? 21.361 0.248 -12.787 1.00 91.50 68 SER A C 1
ATOM 531 O O . SER A 1 68 ? 21.966 0.594 -13.792 1.00 91.50 68 SER A O 1
ATOM 533 N N . VAL A 1 69 ? 21.551 0.829 -11.601 1.00 94.50 69 VAL A N 1
ATOM 534 C CA . VAL A 1 69 ? 22.539 1.897 -11.374 1.00 94.50 69 VAL A CA 1
ATOM 535 C C . VAL A 1 69 ? 23.957 1.342 -11.466 1.00 94.50 69 VAL A C 1
ATOM 537 O O . VAL A 1 69 ? 24.829 1.980 -12.043 1.00 94.50 69 VAL A O 1
ATOM 540 N N . ASN A 1 70 ? 24.173 0.132 -10.949 1.00 95.00 70 ASN A N 1
ATOM 541 C CA . ASN A 1 70 ? 25.462 -0.554 -11.019 1.00 95.00 70 ASN A CA 1
ATOM 542 C C . ASN A 1 70 ? 25.653 -1.341 -12.328 1.00 95.00 70 ASN A C 1
ATOM 544 O O . ASN A 1 70 ? 26.586 -2.135 -12.443 1.00 95.00 70 ASN A O 1
ATOM 548 N N . ASP A 1 71 ? 24.764 -1.164 -13.306 1.00 92.50 71 ASP A N 1
ATOM 549 C CA . ASP A 1 71 ? 24.890 -1.806 -14.606 1.00 92.50 71 ASP A CA 1
ATOM 550 C C . ASP A 1 71 ? 25.944 -1.079 -15.448 1.00 92.50 71 ASP A C 1
ATOM 552 O O . ASP A 1 71 ? 25.741 0.048 -15.890 1.00 92.50 71 ASP A O 1
ATOM 556 N N . GLY A 1 72 ? 27.076 -1.738 -15.697 1.00 93.25 72 GLY A N 1
ATOM 557 C CA . GLY A 1 72 ? 28.167 -1.186 -16.505 1.00 93.25 72 GLY A CA 1
ATOM 558 C C . GLY A 1 72 ? 27.911 -1.190 -18.017 1.00 93.25 72 GLY A C 1
ATOM 559 O O . GLY A 1 72 ? 28.808 -0.845 -18.788 1.00 93.25 72 GLY A O 1
ATOM 560 N N . ARG A 1 73 ? 26.732 -1.631 -18.481 1.00 91.44 73 ARG A N 1
ATOM 561 C CA . ARG A 1 73 ? 26.401 -1.639 -19.914 1.00 91.44 73 ARG A CA 1
ATOM 562 C C . ARG A 1 73 ? 26.314 -0.209 -20.470 1.00 91.44 73 ARG A C 1
ATOM 564 O O . ARG A 1 73 ? 25.833 0.695 -19.793 1.00 91.44 73 ARG A O 1
ATOM 571 N N . PRO A 1 74 ? 26.741 0.006 -21.727 1.00 89.56 74 PRO A N 1
ATOM 572 C CA . PRO A 1 74 ? 26.753 1.331 -22.327 1.00 89.56 74 PRO A CA 1
ATOM 573 C C . PRO A 1 74 ? 25.335 1.863 -22.551 1.00 89.56 74 PRO A C 1
ATOM 575 O O . PRO A 1 74 ? 24.394 1.105 -22.805 1.00 89.56 74 PRO A O 1
ATOM 578 N N . VAL A 1 75 ? 25.207 3.189 -22.529 1.00 89.00 75 VAL A N 1
ATOM 579 C CA . VAL A 1 75 ? 23.956 3.878 -22.853 1.00 89.00 75 VAL A CA 1
ATOM 580 C C . VAL A 1 75 ? 23.568 3.574 -24.302 1.00 89.00 75 VAL A C 1
ATOM 582 O O . VAL A 1 75 ? 24.381 3.691 -25.219 1.00 89.00 75 VAL A O 1
ATOM 585 N N . VAL A 1 76 ? 22.312 3.182 -24.511 1.00 92.62 76 VAL A N 1
ATOM 586 C CA . VAL A 1 76 ? 21.754 2.867 -25.831 1.00 92.62 76 VAL A CA 1
ATOM 587 C C . VAL A 1 76 ? 20.733 3.918 -26.252 1.00 92.62 76 VAL A C 1
ATOM 589 O O . VAL A 1 76 ? 19.951 4.416 -25.446 1.00 92.62 76 VAL A O 1
ATOM 592 N N . THR A 1 77 ? 20.710 4.243 -27.540 1.00 95.44 77 THR A N 1
ATOM 593 C CA . THR A 1 77 ? 19.736 5.184 -28.108 1.00 95.44 77 THR A CA 1
ATOM 594 C C . THR A 1 77 ? 18.391 4.505 -28.372 1.00 95.44 77 THR A C 1
ATOM 596 O O . THR A 1 77 ? 18.315 3.297 -28.618 1.00 95.44 77 THR A O 1
ATOM 599 N N . GLY A 1 78 ? 17.310 5.289 -28.433 1.00 94.44 78 GLY A N 1
ATOM 600 C CA . GLY A 1 78 ? 15.978 4.773 -28.775 1.00 94.44 78 GLY A CA 1
ATOM 601 C C . GLY A 1 78 ? 15.923 4.051 -30.131 1.00 94.44 78 GLY A C 1
ATOM 602 O O . GLY A 1 78 ? 15.212 3.058 -30.277 1.00 94.44 78 GLY A O 1
ATOM 603 N N . GLY A 1 79 ? 16.719 4.489 -31.115 1.00 96.50 79 GLY A N 1
ATOM 604 C CA . GLY A 1 79 ? 16.832 3.815 -32.413 1.00 96.50 79 GLY A CA 1
ATOM 605 C C . GLY A 1 79 ? 17.440 2.413 -32.305 1.00 96.50 79 GLY A C 1
ATOM 606 O O . GLY A 1 79 ? 16.917 1.466 -32.895 1.00 96.50 79 GLY A O 1
ATOM 607 N N . GLN A 1 80 ? 18.495 2.259 -31.499 1.00 95.31 80 GLN A N 1
ATOM 608 C CA . GLN A 1 80 ? 19.120 0.960 -31.229 1.00 95.31 80 GLN A CA 1
ATOM 609 C C . GLN A 1 80 ? 18.171 0.023 -30.472 1.00 95.31 80 GLN A C 1
ATOM 611 O O . GLN A 1 80 ? 18.084 -1.158 -30.816 1.00 95.31 80 GLN A O 1
ATOM 616 N N . ILE A 1 81 ? 17.415 0.551 -29.499 1.00 95.88 81 ILE A N 1
ATOM 617 C CA . ILE A 1 81 ? 16.388 -0.207 -28.767 1.00 95.88 81 ILE A CA 1
ATOM 618 C C . ILE A 1 81 ? 15.321 -0.726 -29.734 1.00 95.88 81 ILE A C 1
ATOM 620 O O . ILE A 1 81 ? 15.073 -1.931 -29.766 1.00 95.88 81 ILE A O 1
ATOM 624 N N . ARG A 1 82 ? 14.733 0.150 -30.564 1.00 97.31 82 ARG A N 1
ATOM 625 C CA . ARG A 1 82 ? 13.700 -0.241 -31.539 1.00 97.31 82 ARG A CA 1
ATOM 626 C C . ARG A 1 82 ? 14.204 -1.310 -32.500 1.00 97.31 82 ARG A C 1
ATOM 628 O O . ARG A 1 82 ? 13.552 -2.336 -32.650 1.00 97.31 82 ARG A O 1
ATOM 635 N N . LYS A 1 83 ? 15.394 -1.120 -33.079 1.00 96.94 83 LYS A N 1
ATOM 636 C CA . LYS A 1 83 ? 16.004 -2.102 -33.990 1.00 96.94 83 LYS A CA 1
ATOM 637 C C . LYS A 1 83 ? 16.162 -3.471 -33.322 1.00 96.94 83 LYS A C 1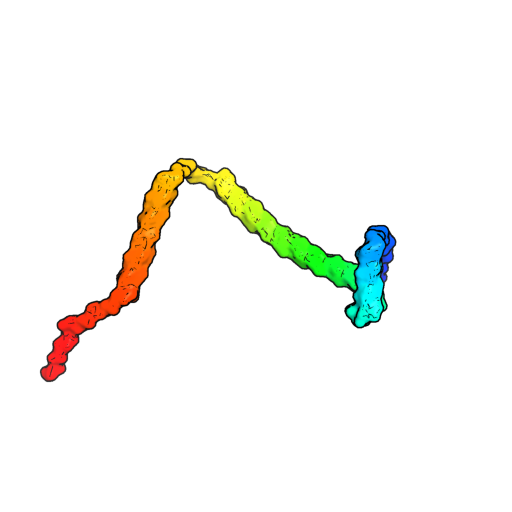
ATOM 639 O O . LYS A 1 83 ? 15.814 -4.490 -33.917 1.00 96.94 83 LYS A O 1
ATOM 644 N N . ARG A 1 84 ? 16.666 -3.501 -32.082 1.00 94.69 84 ARG A N 1
ATOM 645 C CA . ARG A 1 84 ? 16.837 -4.745 -31.320 1.00 94.69 84 ARG A CA 1
ATOM 646 C C . ARG A 1 84 ? 15.492 -5.398 -30.997 1.00 94.69 84 ARG A C 1
ATOM 648 O O . ARG A 1 84 ? 15.379 -6.614 -31.126 1.00 94.69 84 ARG A O 1
ATOM 655 N N . LEU A 1 85 ? 14.487 -4.611 -30.617 1.00 96.56 85 LEU A N 1
ATOM 656 C CA . LEU A 1 85 ? 13.153 -5.110 -30.286 1.00 96.56 85 LEU A CA 1
ATOM 657 C C . LEU A 1 85 ? 12.443 -5.700 -31.513 1.00 96.56 85 LEU A C 1
ATOM 659 O O . LEU A 1 85 ? 11.945 -6.819 -31.432 1.00 96.56 85 LEU A O 1
ATOM 663 N N . SER A 1 86 ? 12.472 -5.015 -32.660 1.00 96.06 86 SER A N 1
ATOM 664 C CA . SER A 1 86 ? 11.907 -5.528 -33.917 1.00 96.06 86 SER A CA 1
ATOM 665 C C . SER A 1 86 ? 12.568 -6.837 -34.351 1.00 96.06 86 SER A C 1
ATOM 667 O O . SER A 1 86 ? 11.879 -7.765 -34.763 1.00 96.06 86 SER A O 1
ATOM 669 N N . ALA A 1 87 ? 13.892 -6.951 -34.205 1.00 96.12 87 ALA A N 1
ATOM 670 C CA . ALA A 1 87 ? 14.610 -8.182 -34.527 1.00 96.12 87 ALA A CA 1
ATOM 671 C C . ALA A 1 87 ? 14.232 -9.350 -33.598 1.00 96.12 87 ALA A C 1
ATOM 673 O O . ALA A 1 87 ? 14.112 -10.483 -34.060 1.00 96.12 87 ALA A O 1
ATOM 674 N N . LEU A 1 88 ? 14.041 -9.095 -32.298 1.00 95.62 88 LEU A N 1
ATOM 675 C CA . LEU A 1 88 ? 13.559 -10.113 -31.359 1.00 95.62 88 LEU A CA 1
ATOM 676 C C . LEU A 1 88 ? 12.128 -10.545 -31.689 1.00 95.62 88 LEU A C 1
ATOM 678 O O . LEU A 1 88 ? 11.860 -11.741 -31.697 1.00 95.62 88 LEU A O 1
ATOM 682 N N . HIS A 1 89 ? 11.251 -9.592 -32.010 1.00 95.44 89 HIS A N 1
ATOM 683 C CA . HIS A 1 89 ? 9.866 -9.867 -32.384 1.00 95.44 89 HIS A CA 1
ATOM 684 C C . HIS A 1 89 ? 9.761 -10.709 -33.663 1.00 95.44 89 HIS A C 1
ATOM 686 O O . HIS A 1 89 ? 9.040 -11.701 -33.684 1.00 95.44 89 HIS A O 1
ATOM 692 N N . ALA A 1 90 ? 10.527 -10.372 -34.704 1.00 95.12 90 ALA A N 1
ATOM 693 C CA . ALA A 1 90 ? 10.562 -11.164 -35.932 1.00 95.12 90 ALA A CA 1
ATOM 694 C C . ALA A 1 90 ? 10.975 -12.620 -35.651 1.00 95.12 90 ALA A C 1
ATOM 696 O O . ALA A 1 90 ? 10.332 -13.548 -36.128 1.00 95.12 90 ALA A O 1
ATOM 697 N N . LYS A 1 91 ? 11.989 -12.833 -34.797 1.00 93.75 91 LYS A N 1
ATOM 698 C CA . LYS A 1 91 ? 12.418 -14.183 -34.395 1.00 93.75 91 LYS A CA 1
ATOM 699 C C . LYS A 1 91 ? 11.321 -14.960 -33.670 1.00 93.75 91 LYS A C 1
ATOM 701 O O . LYS A 1 91 ? 11.172 -16.152 -33.925 1.00 93.75 91 LYS A O 1
ATOM 706 N N . THR A 1 92 ? 10.576 -14.325 -32.764 1.00 93.19 92 THR A N 1
ATOM 707 C CA . THR A 1 92 ? 9.473 -14.997 -32.061 1.00 93.19 92 THR A CA 1
ATOM 708 C C . THR A 1 92 ? 8.304 -15.314 -32.986 1.00 93.19 92 THR A C 1
ATOM 710 O O . THR A 1 92 ? 7.749 -16.404 -32.867 1.00 93.19 92 THR A O 1
ATOM 713 N N . VAL A 1 93 ? 7.965 -14.426 -33.927 1.00 92.81 93 VAL A N 1
ATOM 714 C CA . VAL A 1 93 ? 6.924 -14.677 -34.940 1.00 92.81 93 VAL A CA 1
ATOM 715 C C . VAL A 1 93 ? 7.303 -15.866 -35.820 1.00 92.81 93 VAL A C 1
ATOM 717 O O . VAL A 1 93 ? 6.554 -16.838 -35.871 1.00 92.81 93 VAL A O 1
ATOM 720 N N . THR A 1 94 ? 8.504 -15.871 -36.403 1.00 86.56 94 THR A N 1
ATOM 721 C CA . THR A 1 94 ? 8.967 -16.990 -37.239 1.00 86.56 94 THR A CA 1
ATOM 722 C C . THR A 1 94 ? 9.025 -18.307 -36.458 1.00 86.56 94 THR A C 1
ATOM 724 O O . THR A 1 94 ? 8.672 -19.359 -36.983 1.00 86.56 94 THR A O 1
ATOM 727 N N . ALA A 1 95 ? 9.426 -18.276 -35.181 1.00 83.31 95 ALA A N 1
ATOM 728 C CA . ALA A 1 95 ? 9.423 -19.469 -34.332 1.00 83.31 95 ALA A CA 1
ATOM 729 C C . ALA A 1 95 ? 8.003 -19.999 -34.057 1.00 83.31 95 ALA A C 1
ATOM 731 O O . ALA A 1 95 ? 7.814 -21.211 -33.953 1.00 83.31 95 ALA A O 1
ATOM 732 N N . HIS A 1 96 ? 7.010 -19.115 -33.937 1.00 83.00 96 HIS A N 1
ATOM 733 C CA . HIS A 1 96 ? 5.610 -19.504 -33.796 1.00 83.00 96 HIS A CA 1
ATOM 734 C C . HIS A 1 96 ? 5.055 -20.079 -35.106 1.00 83.00 96 HIS A C 1
ATOM 736 O O . HIS A 1 96 ? 4.433 -21.136 -35.088 1.00 83.00 96 HIS A O 1
ATOM 742 N N . GLU A 1 97 ? 5.339 -19.445 -36.244 1.00 76.44 97 GLU A N 1
ATOM 743 C CA . GLU A 1 97 ? 4.946 -19.921 -37.579 1.00 76.44 97 GLU A CA 1
ATOM 744 C C . GLU A 1 97 ? 5.543 -21.299 -37.904 1.00 76.44 97 GLU A C 1
ATOM 746 O O . GLU A 1 97 ? 4.848 -22.175 -38.420 1.00 76.44 97 GLU A O 1
ATOM 751 N N . ALA A 1 98 ? 6.802 -21.536 -37.525 1.00 76.75 98 ALA A N 1
ATOM 752 C CA . ALA A 1 98 ? 7.457 -22.834 -37.682 1.00 76.75 98 ALA A CA 1
ATOM 753 C C . ALA A 1 98 ? 6.848 -23.929 -36.785 1.00 76.75 98 ALA A C 1
ATOM 755 O O . ALA A 1 98 ? 6.824 -25.092 -37.175 1.00 76.75 98 ALA A O 1
ATOM 756 N N . ARG A 1 99 ? 6.339 -23.574 -35.596 1.00 68.25 99 ARG A N 1
ATOM 757 C CA . ARG A 1 99 ? 5.612 -24.500 -34.704 1.00 68.25 99 ARG A CA 1
ATOM 758 C C . ARG A 1 99 ? 4.172 -24.748 -35.154 1.00 68.25 99 ARG A C 1
ATOM 760 O O . ARG A 1 99 ? 3.638 -25.817 -34.884 1.00 68.25 99 ARG A O 1
ATOM 767 N N . ALA A 1 100 ? 3.551 -23.756 -35.788 1.00 72.56 100 ALA A N 1
ATOM 768 C CA . ALA A 1 100 ? 2.177 -23.814 -36.275 1.00 72.56 100 ALA A CA 1
ATOM 769 C C . ALA A 1 100 ? 2.057 -24.486 -37.653 1.00 72.56 100 ALA A C 1
ATOM 771 O O . ALA A 1 100 ? 0.965 -24.915 -38.021 1.00 72.56 100 ALA A O 1
ATOM 772 N N . SER A 1 101 ? 3.154 -24.604 -38.410 1.00 55.84 101 SER A N 1
ATOM 773 C CA . SER A 1 101 ? 3.160 -25.390 -39.645 1.00 55.84 101 SER A CA 1
ATOM 774 C C . SER A 1 101 ? 3.002 -26.881 -39.329 1.00 55.84 101 SER A C 1
ATOM 776 O O . SER A 1 101 ? 3.826 -27.431 -38.591 1.00 55.84 101 SER A O 1
ATOM 778 N N . PRO A 1 102 ? 1.982 -27.568 -39.880 1.00 59.53 102 PRO A N 1
ATOM 779 C CA . PRO A 1 102 ? 1.893 -29.016 -39.773 1.00 59.53 102 PRO A CA 1
ATOM 780 C C . PRO A 1 102 ? 3.121 -29.638 -40.445 1.00 59.53 102 PRO A C 1
ATOM 782 O O . PRO A 1 102 ? 3.540 -29.197 -41.517 1.00 59.53 102 PRO A O 1
ATOM 785 N N . GLN A 1 103 ? 3.722 -30.640 -39.793 1.00 61.91 103 GLN A N 1
ATOM 786 C CA . GLN A 1 103 ? 4.865 -31.362 -40.353 1.00 61.91 1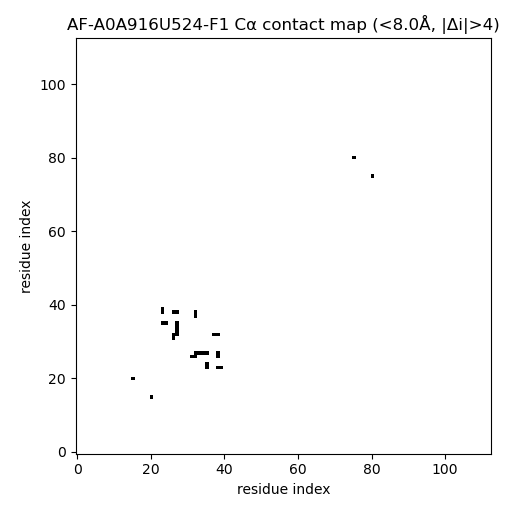03 GLN A CA 1
ATOM 787 C C . GLN A 1 103 ? 4.520 -31.836 -41.772 1.00 61.91 103 GLN A C 1
ATOM 789 O O . GLN A 1 103 ? 3.393 -32.303 -41.980 1.00 61.91 103 GLN A O 1
ATOM 794 N N . PRO A 1 104 ? 5.445 -31.739 -42.749 1.00 56.72 104 PRO A N 1
ATOM 795 C CA . PRO A 1 104 ? 5.201 -32.336 -44.049 1.00 56.72 104 PRO A CA 1
ATOM 796 C C . PRO A 1 104 ? 4.917 -33.819 -43.819 1.00 56.72 104 PRO A C 1
ATOM 798 O O . PRO A 1 104 ? 5.712 -34.514 -43.181 1.00 56.72 104 PRO A O 1
ATOM 801 N N . ALA A 1 105 ? 3.753 -34.281 -44.282 1.00 55.00 105 ALA A N 1
ATOM 802 C CA . ALA A 1 105 ? 3.411 -35.692 -44.256 1.00 55.00 105 ALA A CA 1
ATOM 803 C C . ALA A 1 105 ? 4.597 -36.467 -44.840 1.00 55.00 105 ALA A C 1
ATOM 805 O O . ALA A 1 105 ? 5.048 -36.155 -45.941 1.00 55.00 105 ALA A O 1
ATOM 806 N N . CYS A 1 106 ? 5.129 -37.409 -44.058 1.00 47.94 106 CYS A N 1
ATOM 807 C CA . CYS A 1 106 ? 6.255 -38.258 -44.421 1.00 47.94 106 CYS A CA 1
ATOM 808 C C . CYS A 1 106 ? 6.058 -38.788 -45.852 1.00 47.94 106 CYS A C 1
ATOM 810 O O . CYS A 1 106 ? 5.227 -39.668 -46.081 1.00 47.94 106 CYS A O 1
ATOM 812 N N . SER A 1 107 ? 6.780 -38.229 -46.829 1.00 61.78 107 SER A N 1
ATOM 813 C CA . SER A 1 107 ? 6.615 -38.573 -48.249 1.00 61.78 10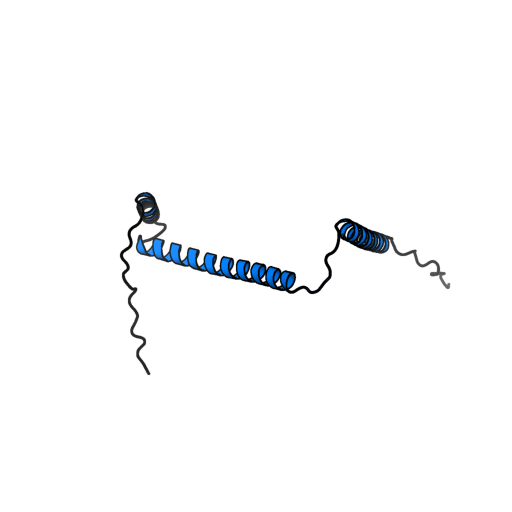7 SER A CA 1
ATOM 814 C C . SER A 1 107 ? 7.246 -39.921 -48.610 1.00 61.78 107 SER A C 1
ATOM 816 O O . SER A 1 107 ? 7.162 -40.348 -49.758 1.00 61.78 107 SER A O 1
ATOM 818 N N . THR A 1 108 ? 7.832 -40.616 -47.630 1.00 59.94 108 THR A N 1
ATOM 819 C CA . THR A 1 108 ? 8.549 -41.885 -47.815 1.00 59.94 108 THR A CA 1
ATOM 820 C C . THR A 1 108 ? 7.911 -43.073 -47.095 1.00 59.94 108 THR A C 1
ATOM 822 O O . THR A 1 108 ? 8.532 -44.128 -47.001 1.00 59.94 108 THR A O 1
ATOM 825 N N . CYS A 1 109 ? 6.654 -42.976 -46.648 1.00 49.56 109 CYS A N 1
ATOM 826 C CA . CYS A 1 109 ? 5.866 -44.162 -46.288 1.00 49.56 109 CYS A CA 1
ATOM 827 C C . CYS A 1 109 ? 5.369 -44.878 -47.563 1.00 49.56 109 CYS A C 1
ATOM 829 O O . CYS A 1 109 ? 4.165 -45.020 -47.787 1.00 49.56 109 CYS A O 1
ATOM 831 N N . ALA A 1 110 ? 6.293 -45.287 -48.435 1.00 49.69 110 ALA A N 1
ATOM 832 C CA . ALA A 1 110 ? 6.001 -46.242 -49.493 1.00 49.69 110 ALA A CA 1
ATOM 833 C C . ALA A 1 110 ? 5.835 -47.617 -48.834 1.00 49.69 110 ALA A C 1
ATOM 835 O O . ALA A 1 110 ? 6.772 -48.167 -48.260 1.00 49.69 110 ALA A O 1
ATOM 836 N N . ARG A 1 111 ? 4.598 -48.115 -48.857 1.00 49.78 111 ARG A N 1
ATOM 837 C CA . ARG A 1 111 ? 4.208 -49.460 -48.434 1.00 49.78 111 ARG A CA 1
ATOM 838 C C . ARG A 1 111 ? 5.066 -50.489 -49.181 1.00 49.78 111 ARG A C 1
ATOM 840 O O . ARG A 1 111 ? 5.049 -50.503 -50.407 1.00 49.78 111 ARG A O 1
ATOM 847 N N . HIS A 1 112 ? 5.807 -51.315 -48.446 1.00 45.53 112 HIS A N 1
ATOM 848 C CA . HIS A 1 112 ? 6.234 -52.622 -48.936 1.00 45.53 112 HIS A CA 1
ATOM 849 C C . HIS A 1 112 ? 5.065 -53.583 -48.693 1.00 45.53 112 HIS A C 1
ATOM 851 O O . HIS A 1 112 ? 4.758 -53.866 -47.535 1.00 45.53 112 HIS A O 1
ATOM 857 N N . ASP A 1 113 ? 4.393 -53.982 -49.775 1.00 51.53 113 ASP A N 1
ATOM 858 C CA . ASP A 1 113 ? 3.629 -55.236 -49.853 1.00 51.53 113 ASP A CA 1
ATOM 859 C C . ASP A 1 113 ? 4.596 -56.414 -50.062 1.00 51.53 113 ASP A C 1
ATOM 861 O O . ASP A 1 113 ? 5.620 -56.212 -50.765 1.00 51.53 113 ASP A O 1
#

Nearest PDB structures (foldseek):
  3zpv-assembly1_B  TM=7.096E-01  e=2.681E+00  Drosophila melanogaster
  2da1-assembly1_A  TM=2.719E-01  e=3.853E+00  Homo sapiens

Radius of gyration: 32.2 Å; Cα contacts (8 Å, |Δi|>4): 16; chains: 1; bounding box: 51×67×85 Å